Protein AF-A0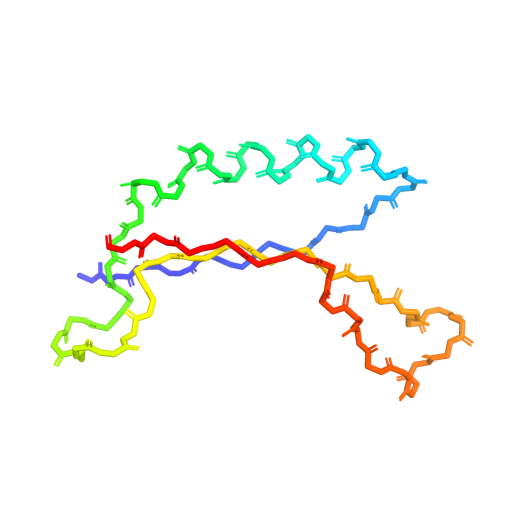A0F9HJW4-F1 (afdb_monomer_lite)

pLDDT: mean 77.51, std 9.9, range [52.75, 91.94]

Foldseek 3Di:
DDDDDDDDDDDPDPVVVVVVQVVVVVCQVVFAQPDPPDPPGFSDKDWDWADPCVPDVVDDTHTPDMDTDD

Secondary structure (DSSP, 8-state):
-----------SSHHHHHHHHHHHHHHGGG---SSTT-TTS-S-EEEEEE--TTT-TTSPPEEEEEEE--

Radius of gyration: 14.16 Å; chains: 1; bounding box: 33×23×38 Å

Sequence (70 aa):
MFYRTRIDLAFTTQADALKAREKALAMLPEAVTINPNTPQEERGFITVERCFHDEDPSLDCLVIEHHQTT

Structure (mmCIF, N/CA/C/O backbone):
data_AF-A0A0F9HJW4-F1
#
_entry.id   AF-A0A0F9HJW4-F1
#
loop_
_atom_site.group_PDB
_atom_site.id
_atom_site.type_symbol
_atom_site.label_atom_id
_atom_site.label_alt_id
_atom_site.label_comp_id
_atom_site.label_asym_id
_atom_site.label_entity_id
_atom_site.label_seq_id
_atom_site.pdbx_PDB_ins_code
_atom_site.Cartn_x
_atom_site.Cartn_y
_atom_site.Cartn_z
_atom_site.occupancy
_atom_site.B_iso_or_equiv
_atom_site.auth_seq_id
_atom_site.auth_comp_id
_atom_site.auth_asym_id
_atom_site.auth_atom_id
_atom_site.pdbx_PDB_model_num
ATOM 1 N N . MET A 1 1 ? -18.552 -8.397 12.834 1.00 65.56 1 MET A N 1
ATOM 2 C CA . MET A 1 1 ? -17.661 -9.275 12.048 1.00 65.56 1 MET A CA 1
ATOM 3 C C . MET A 1 1 ? -16.803 -8.371 11.188 1.00 65.56 1 MET A C 1
ATOM 5 O O . MET A 1 1 ? -17.369 -7.486 10.559 1.00 65.56 1 MET A O 1
ATOM 9 N N . PHE A 1 2 ? -15.484 -8.535 11.233 1.00 66.25 2 PHE A N 1
ATOM 10 C CA . PHE A 1 2 ? -14.543 -7.749 10.433 1.00 66.25 2 PHE A CA 1
ATOM 11 C C . PHE A 1 2 ? -14.138 -8.551 9.198 1.00 66.25 2 PHE A C 1
ATOM 13 O O . PHE A 1 2 ? -14.065 -9.779 9.258 1.00 66.25 2 PHE A O 1
ATOM 20 N N . TYR A 1 3 ? -13.910 -7.861 8.084 1.00 68.19 3 TYR A N 1
ATOM 21 C CA . TYR A 1 3 ? -13.519 -8.464 6.814 1.00 68.19 3 TYR A CA 1
ATOM 22 C C . TYR A 1 3 ? -12.182 -7.875 6.377 1.00 68.19 3 TYR A C 1
ATOM 24 O O . TYR A 1 3 ? -11.961 -6.675 6.523 1.00 68.19 3 TYR A O 1
ATOM 32 N N . ARG A 1 4 ? -11.300 -8.721 5.838 1.00 72.88 4 ARG A N 1
ATOM 33 C CA . ARG A 1 4 ? -9.995 -8.315 5.311 1.00 72.88 4 ARG A CA 1
ATOM 34 C C . ARG A 1 4 ? -9.924 -8.617 3.821 1.00 72.88 4 ARG A C 1
ATOM 36 O O . ARG A 1 4 ? -10.267 -9.718 3.399 1.00 72.88 4 ARG A O 1
ATOM 43 N N . THR A 1 5 ? -9.389 -7.667 3.065 1.00 72.12 5 THR A N 1
ATOM 44 C CA . THR A 1 5 ? -9.109 -7.811 1.635 1.00 72.12 5 THR A CA 1
ATOM 45 C C . THR A 1 5 ? -7.604 -7.684 1.406 1.00 72.12 5 THR A C 1
ATOM 47 O O . THR A 1 5 ? -6.979 -6.764 1.929 1.00 72.12 5 THR A O 1
ATOM 50 N N . ARG A 1 6 ? -7.014 -8.605 0.633 1.00 79.12 6 ARG A N 1
ATOM 51 C CA . ARG A 1 6 ? -5.646 -8.503 0.100 1.00 79.12 6 ARG A CA 1
ATOM 52 C C . ARG A 1 6 ? -5.747 -8.452 -1.417 1.00 79.12 6 ARG A C 1
ATOM 54 O O . ARG A 1 6 ? -6.390 -9.318 -2.003 1.00 79.12 6 ARG A O 1
ATOM 61 N N . ILE A 1 7 ? -5.124 -7.452 -2.026 1.00 79.19 7 ILE A N 1
ATOM 62 C CA . ILE A 1 7 ? -5.086 -7.293 -3.478 1.00 79.19 7 ILE A CA 1
ATOM 63 C C . ILE A 1 7 ? -3.622 -7.363 -3.900 1.00 79.19 7 ILE A C 1
ATOM 65 O O . ILE A 1 7 ? -2.802 -6.615 -3.376 1.00 79.19 7 ILE A O 1
ATOM 69 N N . ASP A 1 8 ? -3.314 -8.287 -4.803 1.00 83.88 8 ASP A N 1
ATOM 70 C CA . ASP A 1 8 ? -1.991 -8.472 -5.395 1.00 83.88 8 ASP A CA 1
ATOM 71 C C . ASP A 1 8 ? -2.070 -8.061 -6.870 1.00 83.88 8 ASP A C 1
ATOM 73 O O . ASP A 1 8 ? -2.931 -8.556 -7.602 1.00 83.88 8 ASP A O 1
ATOM 77 N N . LEU A 1 9 ? -1.257 -7.085 -7.273 1.00 83.62 9 LEU A N 1
ATOM 78 C CA . LEU A 1 9 ? -1.310 -6.455 -8.592 1.00 83.62 9 LEU A CA 1
ATOM 79 C C . LEU A 1 9 ? 0.109 -6.264 -9.126 1.00 83.62 9 LEU A C 1
ATOM 81 O O . LEU A 1 9 ? 0.941 -5.631 -8.478 1.00 83.62 9 LEU A O 1
ATOM 85 N N . ALA A 1 10 ? 0.348 -6.730 -10.349 1.00 86.12 10 ALA A N 1
ATOM 86 C CA . ALA A 1 10 ? 1.580 -6.477 -11.085 1.00 86.12 10 ALA A CA 1
ATOM 87 C C . ALA A 1 10 ? 1.364 -5.358 -12.115 1.00 86.12 10 ALA A C 1
ATOM 89 O O . ALA A 1 10 ? 0.374 -5.357 -12.850 1.00 86.12 10 ALA A O 1
ATOM 90 N N . PHE A 1 11 ? 2.306 -4.418 -12.189 1.00 86.56 11 PHE A N 1
ATOM 91 C CA . PHE A 1 11 ? 2.265 -3.294 -13.124 1.00 86.56 11 PHE A CA 1
ATOM 92 C C . PHE A 1 11 ? 3.529 -3.264 -13.974 1.00 86.56 11 PHE A C 1
ATOM 94 O O . PHE A 1 11 ? 4.630 -3.480 -13.476 1.00 86.56 11 PHE A O 1
ATOM 101 N N . THR A 1 12 ? 3.384 -2.920 -15.251 1.00 89.00 12 THR A N 1
ATOM 102 C CA . THR A 1 12 ? 4.519 -2.741 -16.169 1.00 89.00 12 THR A CA 1
ATOM 103 C C . THR A 1 12 ? 5.193 -1.376 -16.019 1.00 89.00 12 THR A C 1
ATOM 105 O O . THR A 1 12 ? 6.267 -1.162 -16.575 1.00 89.00 12 THR A O 1
ATOM 108 N N . THR A 1 13 ? 4.574 -0.431 -15.297 1.00 88.69 13 THR A N 1
ATOM 109 C CA . THR A 1 13 ? 5.135 0.901 -15.038 1.00 88.69 13 THR A CA 1
ATOM 110 C C . THR A 1 13 ? 4.988 1.298 -13.570 1.00 88.69 13 THR A C 1
ATOM 112 O O . THR A 1 13 ? 3.977 1.014 -12.924 1.00 88.69 13 THR A O 1
ATOM 115 N N . GLN A 1 14 ? 5.980 2.027 -13.051 1.00 86.25 14 GLN A N 1
ATOM 116 C CA . GLN A 1 14 ? 5.937 2.577 -11.693 1.00 86.25 14 GLN A CA 1
ATOM 117 C C . GLN A 1 14 ? 4.779 3.572 -11.510 1.00 86.25 14 GLN A C 1
ATOM 119 O O . GLN A 1 14 ? 4.167 3.620 -10.447 1.00 86.25 14 GLN A O 1
ATOM 124 N N . ALA A 1 15 ? 4.447 4.352 -12.544 1.00 90.06 15 ALA A N 1
ATOM 125 C CA . ALA A 1 15 ? 3.384 5.352 -12.475 1.00 90.06 15 ALA A CA 1
ATOM 126 C C . ALA A 1 15 ? 2.004 4.725 -12.215 1.00 90.06 15 ALA A C 1
ATOM 128 O O . ALA A 1 15 ? 1.210 5.282 -11.459 1.00 90.06 15 ALA A O 1
ATOM 129 N N . ASP A 1 16 ? 1.712 3.565 -12.805 1.00 90.25 16 ASP A N 1
ATOM 130 C CA . ASP A 1 16 ? 0.420 2.903 -12.604 1.00 90.25 16 ASP A CA 1
ATOM 131 C C . ASP A 1 16 ? 0.332 2.203 -11.244 1.00 90.25 16 ASP A C 1
ATOM 133 O O . ASP A 1 16 ? -0.717 2.274 -10.597 1.00 90.25 16 ASP A O 1
ATOM 137 N N . ALA A 1 17 ? 1.445 1.642 -10.755 1.00 88.50 17 ALA A N 1
ATOM 138 C CA . ALA A 1 17 ? 1.540 1.144 -9.383 1.00 88.50 17 ALA A CA 1
ATOM 139 C C . ALA A 1 17 ? 1.256 2.261 -8.359 1.00 88.50 17 ALA A C 1
ATOM 141 O O . ALA A 1 17 ? 0.488 2.068 -7.415 1.00 88.50 17 ALA A O 1
ATOM 142 N N . LEU A 1 18 ? 1.802 3.462 -8.588 1.00 86.50 18 LEU A N 1
ATOM 143 C CA . LEU A 1 18 ? 1.554 4.628 -7.736 1.00 86.50 18 LEU A CA 1
ATOM 144 C C . LEU A 1 18 ? 0.087 5.087 -7.776 1.00 86.50 18 LEU A C 1
ATOM 146 O O . LEU A 1 18 ? -0.489 5.332 -6.721 1.00 86.50 18 LEU A O 1
ATOM 150 N N . LYS A 1 19 ? -0.566 5.118 -8.946 1.00 91.94 19 LYS A N 1
ATOM 151 C CA . LYS A 1 19 ? -2.008 5.439 -9.036 1.00 91.94 19 LYS A CA 1
ATOM 152 C C . LYS A 1 19 ? -2.881 4.435 -8.280 1.00 91.94 19 LYS A C 1
ATOM 154 O O . LYS A 1 19 ? -3.872 4.818 -7.659 1.00 91.94 19 LYS A O 1
ATOM 159 N N . ALA A 1 20 ? -2.561 3.142 -8.361 1.00 89.19 20 ALA A N 1
ATOM 160 C CA . ALA A 1 20 ? -3.290 2.112 -7.622 1.00 89.19 20 ALA A CA 1
ATOM 161 C C . ALA A 1 20 ? -3.120 2.294 -6.108 1.00 89.19 20 ALA A C 1
ATOM 163 O O . ALA A 1 20 ? -4.099 2.218 -5.363 1.00 89.19 20 ALA A O 1
ATOM 164 N N . ARG A 1 21 ? -1.902 2.629 -5.669 1.00 86.56 21 ARG A N 1
ATOM 165 C CA . ARG A 1 21 ? -1.607 2.974 -4.278 1.00 86.56 21 ARG A CA 1
ATOM 166 C C . ARG A 1 21 ? -2.398 4.197 -3.808 1.00 86.56 21 ARG A C 1
ATOM 168 O O . ARG A 1 21 ? -2.996 4.131 -2.743 1.00 86.56 21 ARG A O 1
ATOM 175 N N . GLU A 1 22 ? -2.444 5.284 -4.576 1.00 89.94 22 GLU A N 1
ATOM 176 C CA . GLU A 1 22 ? -3.214 6.491 -4.223 1.00 89.94 22 GLU A CA 1
ATOM 177 C C . GLU A 1 22 ? -4.702 6.186 -4.015 1.00 89.94 22 GLU A C 1
ATOM 179 O O . GLU A 1 22 ? -5.306 6.639 -3.042 1.00 89.94 22 GLU A O 1
ATOM 184 N N . LYS A 1 23 ? -5.290 5.359 -4.889 1.00 87.81 23 LYS A N 1
ATOM 185 C CA . LYS A 1 23 ? -6.677 4.901 -4.730 1.00 87.81 23 LYS A CA 1
ATOM 186 C C . LYS A 1 23 ? -6.866 4.084 -3.460 1.00 87.81 23 LYS A C 1
ATOM 188 O O . LYS A 1 23 ? -7.837 4.299 -2.745 1.00 87.81 23 LYS A O 1
ATOM 193 N N . ALA A 1 24 ? -5.945 3.167 -3.176 1.00 85.88 24 ALA A N 1
ATOM 194 C CA . ALA A 1 24 ? -5.996 2.387 -1.949 1.00 85.88 24 ALA A CA 1
ATOM 195 C C . ALA A 1 24 ? -5.853 3.297 -0.713 1.00 85.88 24 ALA A C 1
ATOM 197 O O . ALA A 1 24 ? -6.584 3.120 0.259 1.00 85.88 24 ALA A O 1
ATOM 198 N N . LEU A 1 25 ? -4.972 4.306 -0.754 1.00 85.06 25 LEU A N 1
ATOM 199 C CA . LEU A 1 25 ? -4.757 5.252 0.349 1.00 85.06 25 LEU A CA 1
ATOM 200 C C . LEU A 1 25 ? -6.024 6.035 0.676 1.00 85.06 25 LEU A C 1
ATOM 202 O O . LEU A 1 25 ? -6.310 6.260 1.848 1.00 85.06 25 LEU A O 1
ATOM 206 N N . ALA A 1 26 ? -6.809 6.395 -0.339 1.00 86.25 26 ALA A N 1
ATOM 207 C CA . ALA A 1 26 ? -8.095 7.054 -0.141 1.00 86.25 26 ALA A CA 1
ATOM 208 C C . ALA A 1 26 ? -9.107 6.183 0.629 1.00 86.25 26 ALA A C 1
ATOM 210 O O . ALA A 1 26 ? -9.989 6.729 1.282 1.00 86.25 26 ALA A O 1
ATOM 211 N N . MET A 1 27 ? -8.962 4.854 0.591 1.00 82.19 27 MET A N 1
ATOM 212 C CA . MET A 1 27 ? -9.828 3.908 1.306 1.00 82.19 27 MET A CA 1
ATOM 213 C C . MET A 1 27 ? -9.330 3.598 2.727 1.00 82.19 27 MET A C 1
ATOM 215 O O . MET A 1 27 ? -10.085 3.058 3.533 1.00 82.19 27 MET A O 1
ATOM 219 N N . LEU A 1 28 ? -8.074 3.926 3.062 1.00 78.75 28 LEU A N 1
ATOM 220 C CA . LEU A 1 28 ? -7.487 3.612 4.373 1.00 78.75 28 LEU A CA 1
ATOM 221 C C . LEU A 1 28 ? -8.259 4.205 5.568 1.00 78.75 28 LEU A C 1
ATOM 223 O O . LEU A 1 28 ? -8.368 3.515 6.579 1.00 78.75 28 LEU A O 1
ATOM 227 N N . PRO A 1 29 ? -8.814 5.435 5.497 1.00 78.75 29 PRO A N 1
ATOM 228 C CA . PRO A 1 29 ? -9.621 6.000 6.581 1.00 78.75 29 PRO A CA 1
ATOM 229 C C . PRO A 1 29 ? -10.923 5.240 6.868 1.00 78.75 29 PRO A C 1
ATOM 231 O O . PRO A 1 29 ? -11.488 5.395 7.947 1.00 78.75 29 PRO A O 1
ATOM 234 N N . GLU A 1 30 ? -11.414 4.441 5.916 1.00 78.56 30 GLU A N 1
ATOM 235 C CA . GLU A 1 30 ? -12.609 3.605 6.088 1.00 78.56 30 GLU A CA 1
ATOM 236 C C . GLU A 1 30 ? -12.283 2.260 6.754 1.00 78.56 30 GLU A C 1
ATOM 238 O O . GLU A 1 30 ? -13.187 1.539 7.187 1.00 78.56 30 GLU A O 1
ATOM 243 N N . ALA A 1 31 ? -10.996 1.907 6.847 1.00 74.69 31 ALA A N 1
ATOM 244 C CA . ALA A 1 31 ? -10.558 0.699 7.522 1.00 74.69 31 ALA A CA 1
ATOM 245 C C . ALA A 1 31 ? -10.778 0.815 9.037 1.00 74.69 31 ALA A C 1
ATOM 247 O O . ALA A 1 31 ? -10.517 1.839 9.669 1.00 74.69 31 ALA A O 1
ATOM 248 N N . VAL A 1 32 ? -11.241 -0.281 9.627 1.00 69.56 32 VAL A N 1
ATOM 249 C CA . VAL A 1 32 ? -11.410 -0.443 11.072 1.00 69.56 32 VAL A CA 1
ATOM 250 C C . VAL A 1 32 ? -10.475 -1.544 11.553 1.00 69.56 32 VAL A C 1
ATOM 252 O O . VAL A 1 32 ? -10.126 -2.438 10.783 1.00 69.56 32 VAL A O 1
ATOM 255 N N . THR A 1 33 ? -10.089 -1.490 12.827 1.00 62.94 33 THR A N 1
ATOM 256 C CA . THR A 1 33 ? -9.144 -2.434 13.433 1.00 62.94 33 THR A CA 1
ATOM 257 C C . THR A 1 33 ? -9.506 -3.884 13.117 1.00 62.94 33 THR A C 1
ATOM 259 O O . THR A 1 33 ? -10.641 -4.314 13.334 1.00 62.94 33 THR A O 1
ATOM 262 N N . ILE A 1 34 ? -8.527 -4.635 12.611 1.00 6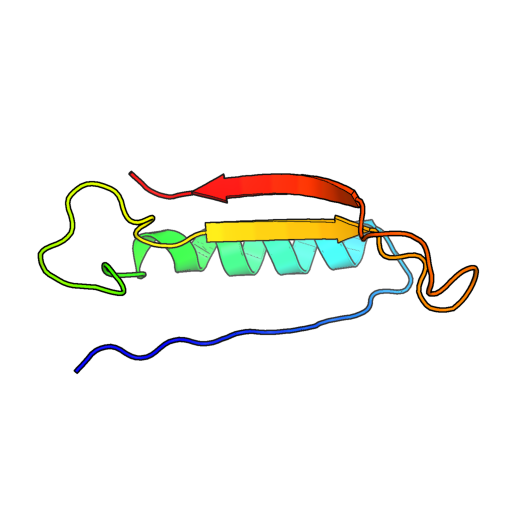1.84 34 ILE A N 1
ATOM 263 C CA . ILE A 1 34 ? -8.704 -6.021 12.165 1.00 61.84 34 ILE A CA 1
ATOM 264 C C . ILE A 1 34 ? -8.924 -6.944 13.374 1.00 61.84 34 ILE A C 1
ATOM 266 O O . ILE A 1 34 ? -9.730 -7.875 13.295 1.00 61.84 34 ILE A O 1
ATOM 270 N N . ASN A 1 35 ? -8.296 -6.633 14.512 1.00 60.12 35 ASN A N 1
ATOM 271 C CA . ASN A 1 35 ? -8.514 -7.304 15.783 1.00 60.12 35 ASN A CA 1
ATOM 272 C C . ASN A 1 35 ? -9.023 -6.312 16.850 1.00 60.12 35 ASN A C 1
ATOM 274 O O . ASN A 1 35 ? -8.246 -5.546 17.435 1.00 60.12 35 ASN A O 1
ATOM 278 N N . PRO A 1 36 ? -10.338 -6.276 17.131 1.00 52.75 36 PRO A N 1
ATOM 279 C CA . PRO A 1 36 ? -10.834 -5.500 18.260 1.00 52.75 36 PRO A CA 1
ATOM 280 C C . PRO A 1 36 ? -10.141 -6.016 19.533 1.00 52.75 36 PRO A C 1
ATOM 282 O O . PRO A 1 36 ? -10.178 -7.214 19.808 1.00 52.75 36 PRO A O 1
ATOM 285 N N . ASN A 1 37 ? -9.556 -5.112 20.326 1.00 52.94 37 ASN A N 1
ATOM 286 C CA . ASN A 1 37 ? -8.936 -5.346 21.647 1.00 52.94 37 ASN A CA 1
ATOM 287 C C . ASN A 1 37 ? -7.415 -5.597 21.710 1.00 52.94 37 ASN A C 1
ATOM 289 O O . ASN A 1 37 ? -6.911 -5.830 22.809 1.00 52.94 37 ASN A O 1
ATOM 293 N N . THR A 1 38 ? -6.654 -5.477 20.618 1.00 60.41 38 THR A N 1
ATOM 294 C CA . THR A 1 38 ? -5.179 -5.415 20.702 1.00 60.41 38 THR A CA 1
ATOM 295 C C . THR A 1 38 ? -4.672 -3.980 20.515 1.00 60.41 38 THR A C 1
ATOM 297 O O . THR A 1 38 ? -4.878 -3.405 19.450 1.00 60.41 38 THR A O 1
ATOM 300 N N . PRO A 1 39 ? -3.985 -3.380 21.506 1.00 58.56 39 PRO A N 1
ATOM 301 C CA . PRO A 1 39 ? -3.553 -1.977 21.451 1.00 58.56 39 PRO A CA 1
ATOM 302 C C . PRO A 1 39 ? -2.371 -1.702 20.501 1.00 58.56 39 PRO A C 1
ATOM 304 O O . PRO A 1 39 ? -1.909 -0.569 20.434 1.00 58.56 39 PRO A O 1
ATOM 307 N N . GLN A 1 40 ? -1.854 -2.719 19.806 1.00 61.44 40 GLN A N 1
ATOM 308 C CA . GLN A 1 40 ? -0.613 -2.659 19.017 1.00 61.44 40 GLN A CA 1
ATOM 309 C C . GLN A 1 40 ? -0.807 -3.013 17.534 1.00 61.44 40 GLN A C 1
ATOM 311 O O . GLN A 1 40 ? 0.179 -3.103 16.812 1.00 61.44 40 GLN A O 1
ATOM 316 N N . GLU A 1 41 ? -2.038 -3.255 17.077 1.00 65.38 41 GLU A N 1
ATOM 317 C CA . GLU A 1 41 ? -2.278 -3.684 15.695 1.00 65.38 41 GLU A CA 1
ATOM 318 C C . GLU A 1 41 ? -2.640 -2.501 14.786 1.00 65.38 41 GLU A C 1
ATOM 320 O O . GLU A 1 41 ? -3.415 -1.619 15.167 1.00 65.38 41 GLU A O 1
ATOM 325 N N . GLU A 1 42 ? -2.079 -2.493 13.576 1.00 65.50 42 GLU A N 1
ATOM 326 C CA . GLU A 1 42 ? -2.348 -1.482 12.555 1.00 65.50 42 GLU A CA 1
ATOM 327 C C . GLU A 1 42 ? -3.823 -1.534 12.119 1.00 65.50 42 GLU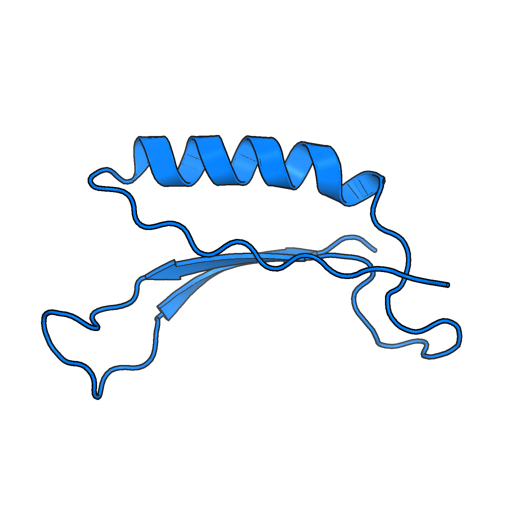 A C 1
ATOM 329 O O . GLU A 1 42 ? -4.348 -2.590 11.756 1.00 65.50 42 GLU A O 1
ATOM 334 N N . ARG A 1 43 ? -4.511 -0.381 12.135 1.00 68.06 43 ARG A N 1
ATOM 335 C CA . ARG A 1 43 ? -5.933 -0.271 11.743 1.00 68.06 43 ARG A CA 1
ATOM 336 C C . ARG A 1 43 ? -6.154 -0.580 10.264 1.00 68.06 43 ARG A C 1
ATOM 338 O O . ARG A 1 43 ? -7.180 -1.134 9.883 1.00 68.06 43 ARG A O 1
ATOM 345 N N . GLY A 1 44 ? -5.171 -0.227 9.451 1.00 71.62 44 GLY A N 1
ATOM 346 C CA . GLY A 1 44 ? -5.096 -0.480 8.027 1.00 71.62 44 GLY A CA 1
ATOM 347 C C . GLY A 1 44 ? -3.742 -0.008 7.527 1.00 71.62 44 GLY A C 1
ATOM 348 O O . GLY A 1 44 ? -3.205 0.984 8.023 1.00 71.62 44 GLY A O 1
ATOM 349 N N . PHE A 1 45 ? -3.189 -0.724 6.553 1.00 79.81 45 PHE A N 1
ATOM 350 C CA . PHE A 1 45 ? -1.918 -0.361 5.952 1.00 79.81 45 PHE A CA 1
ATOM 351 C C . PHE A 1 45 ? -1.920 -0.592 4.445 1.00 79.81 45 PHE A C 1
ATOM 353 O O . PHE A 1 45 ? -2.642 -1.444 3.923 1.00 79.81 45 PHE A O 1
ATOM 360 N N . ILE A 1 46 ? -1.075 0.159 3.749 1.00 79.06 46 ILE A N 1
ATOM 361 C CA . ILE A 1 46 ? -0.719 -0.061 2.351 1.00 79.06 46 ILE A CA 1
ATOM 362 C C . ILE A 1 46 ? 0.789 -0.143 2.270 1.00 79.06 46 ILE A C 1
ATOM 364 O O . ILE A 1 46 ? 1.493 0.769 2.700 1.00 79.06 46 ILE A O 1
ATOM 368 N N . THR A 1 47 ? 1.266 -1.229 1.675 1.00 81.81 47 THR A N 1
ATOM 369 C CA . THR A 1 47 ? 2.686 -1.439 1.409 1.00 81.81 47 THR A CA 1
ATOM 370 C C . THR A 1 47 ? 2.888 -1.527 -0.094 1.00 81.81 47 THR A C 1
ATOM 372 O O . THR A 1 47 ? 2.103 -2.171 -0.788 1.00 81.81 47 THR A O 1
ATOM 375 N N . VAL A 1 48 ? 3.923 -0.858 -0.595 1.00 75.62 48 VAL A N 1
ATOM 376 C CA . VAL A 1 48 ? 4.432 -1.059 -1.949 1.00 75.62 48 VAL A CA 1
ATOM 377 C C . VAL A 1 48 ? 5.740 -1.813 -1.845 1.00 75.62 48 VAL A C 1
ATOM 379 O O . VAL A 1 48 ? 6.682 -1.363 -1.190 1.00 75.62 48 VAL A O 1
ATOM 382 N N . GLU A 1 49 ? 5.791 -2.949 -2.522 1.00 84.56 49 GLU A N 1
ATOM 383 C CA . GLU A 1 49 ? 6.943 -3.833 -2.543 1.00 84.56 49 GLU A CA 1
ATOM 384 C C . GLU A 1 49 ? 7.447 -3.976 -3.978 1.00 84.56 49 GLU A C 1
ATOM 386 O O . GLU A 1 49 ? 6.666 -3.981 -4.932 1.00 84.56 49 GLU A O 1
ATOM 391 N N . ARG A 1 50 ? 8.765 -4.089 -4.140 1.00 80.69 50 ARG A N 1
ATOM 392 C CA . ARG A 1 50 ? 9.389 -4.493 -5.399 1.00 80.69 50 ARG A CA 1
ATOM 393 C C . ARG A 1 50 ? 9.905 -5.909 -5.251 1.00 80.69 50 ARG A C 1
ATOM 395 O O . ARG A 1 50 ? 10.898 -6.134 -4.563 1.00 80.69 50 ARG A O 1
ATOM 402 N N . CYS A 1 51 ? 9.228 -6.829 -5.918 1.00 81.75 51 CYS A N 1
ATOM 403 C CA . CYS A 1 51 ? 9.595 -8.233 -5.966 1.00 81.75 51 CYS A CA 1
ATOM 404 C C . CYS A 1 51 ? 10.354 -8.535 -7.260 1.00 81.75 51 CYS A C 1
ATOM 406 O O . CYS A 1 51 ? 10.016 -8.003 -8.316 1.00 81.75 51 CYS A O 1
ATOM 408 N N . PHE A 1 52 ? 11.345 -9.419 -7.174 1.00 81.12 52 PHE A N 1
ATOM 409 C CA . PHE A 1 52 ? 12.144 -9.881 -8.311 1.00 81.12 52 PHE A CA 1
ATOM 410 C C . PHE A 1 52 ? 11.834 -11.340 -8.661 1.00 81.12 52 PHE A C 1
ATOM 412 O O . PHE A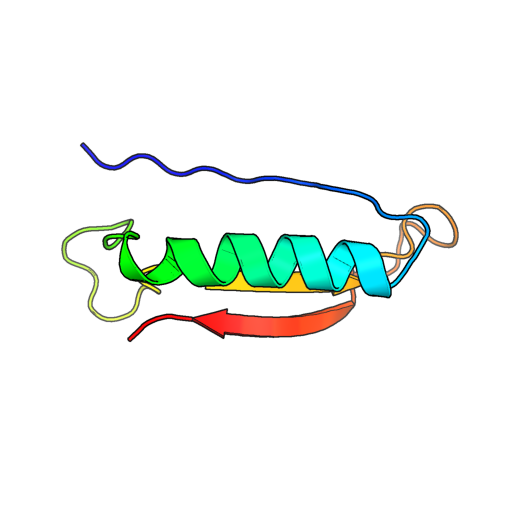 1 52 ? 12.702 -12.050 -9.146 1.00 81.12 52 PHE A O 1
ATOM 419 N N . HIS A 1 53 ? 10.604 -11.805 -8.411 1.00 73.00 53 HIS A N 1
ATOM 420 C CA . HIS A 1 53 ? 10.248 -13.229 -8.502 1.00 73.00 53 HIS A CA 1
ATOM 421 C C . HIS A 1 53 ? 10.571 -13.877 -9.859 1.00 73.00 53 HIS A C 1
ATOM 423 O O . HIS A 1 53 ? 10.869 -15.068 -9.896 1.00 73.00 53 HIS A O 1
ATOM 429 N N . ASP A 1 54 ? 10.546 -13.103 -10.948 1.00 70.69 54 ASP A N 1
ATOM 430 C CA . ASP A 1 54 ? 10.873 -13.584 -12.296 1.00 70.69 54 ASP A CA 1
ATOM 431 C C . ASP A 1 54 ? 12.385 -13.567 -12.608 1.00 70.69 54 ASP A C 1
ATOM 433 O O . ASP A 1 54 ? 12.833 -14.264 -13.516 1.00 70.69 54 ASP A O 1
ATOM 437 N N . GLU A 1 55 ? 13.180 -12.782 -11.874 1.00 76.88 55 GLU A N 1
ATOM 438 C CA . GLU A 1 55 ? 14.631 -12.639 -12.071 1.00 76.88 55 GLU A CA 1
ATOM 439 C C . GLU A 1 55 ? 15.418 -13.525 -11.095 1.00 76.88 55 GLU A C 1
ATOM 441 O O . GLU A 1 55 ? 16.347 -14.227 -11.497 1.00 76.88 55 GLU A O 1
ATOM 446 N N . ASP A 1 56 ? 15.022 -13.514 -9.821 1.00 75.50 56 ASP A N 1
ATOM 447 C CA . ASP A 1 56 ? 15.555 -14.363 -8.763 1.00 75.50 56 ASP A CA 1
ATOM 448 C C . ASP A 1 56 ? 14.488 -14.580 -7.667 1.00 75.50 56 ASP A C 1
ATOM 450 O O . ASP A 1 56 ? 14.272 -13.713 -6.814 1.00 75.50 56 ASP A O 1
ATOM 454 N N . PRO A 1 57 ? 13.815 -15.745 -7.649 1.00 75.56 57 PRO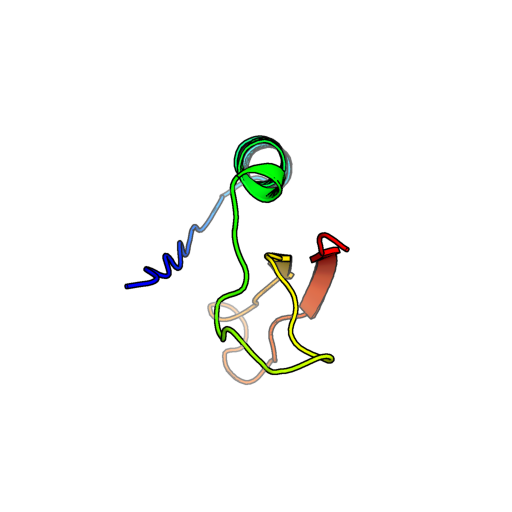 A N 1
ATOM 455 C CA . PRO A 1 57 ? 12.781 -16.053 -6.664 1.00 75.56 57 PRO A CA 1
ATOM 456 C C . PRO A 1 57 ? 13.325 -16.278 -5.245 1.00 75.56 57 PRO A C 1
ATOM 458 O O . PRO A 1 57 ? 12.531 -16.460 -4.325 1.00 75.56 57 PRO A O 1
ATOM 461 N N . SER A 1 58 ? 14.649 -16.300 -5.051 1.00 78.94 58 SER A N 1
ATOM 462 C CA . SER A 1 58 ? 15.263 -16.363 -3.720 1.00 78.94 58 SER A CA 1
ATOM 463 C C . SER A 1 58 ? 15.438 -14.990 -3.064 1.00 78.94 58 SER A C 1
ATOM 465 O O . SER A 1 58 ? 15.749 -14.925 -1.874 1.00 78.94 58 SER A O 1
ATOM 467 N N . LEU A 1 59 ? 15.226 -13.901 -3.813 1.00 76.94 59 LEU A N 1
ATOM 468 C CA . LEU A 1 59 ? 15.276 -12.545 -3.282 1.00 76.94 59 LEU A CA 1
ATOM 469 C C . LEU A 1 59 ? 13.940 -12.156 -2.652 1.00 76.94 59 LEU A C 1
ATOM 471 O O . LEU A 1 59 ? 12.895 -12.170 -3.305 1.00 76.94 59 LEU A O 1
ATOM 475 N N . ASP A 1 60 ? 14.005 -11.729 -1.393 1.00 82.50 60 ASP A N 1
ATOM 476 C CA . ASP A 1 60 ? 12.866 -11.138 -0.703 1.00 82.50 60 ASP A CA 1
ATOM 477 C C . ASP A 1 60 ? 12.391 -9.867 -1.424 1.00 82.50 60 ASP A C 1
ATOM 479 O O . ASP A 1 60 ? 13.186 -9.069 -1.938 1.00 82.50 60 ASP A O 1
ATOM 483 N N . CYS A 1 61 ? 11.075 -9.646 -1.430 1.00 85.12 61 CYS A N 1
ATOM 484 C CA . CYS A 1 61 ? 10.513 -8.394 -1.912 1.00 85.12 61 CYS A CA 1
ATOM 485 C C . CYS A 1 61 ? 11.027 -7.220 -1.068 1.00 85.12 61 CYS A C 1
ATOM 487 O O . CYS A 1 61 ? 10.941 -7.218 0.160 1.00 85.12 61 CYS A O 1
ATOM 489 N N . LEU A 1 62 ? 11.529 -6.182 -1.733 1.00 87.06 62 LEU A N 1
ATOM 490 C CA . LEU A 1 62 ? 11.977 -4.971 -1.060 1.00 87.06 62 LEU A CA 1
ATOM 491 C C . LEU A 1 62 ? 10.775 -4.071 -0.770 1.00 87.06 62 LEU A C 1
ATOM 493 O O . LEU A 1 62 ? 10.127 -3.597 -1.705 1.00 87.06 62 LEU A O 1
ATOM 497 N N . VAL A 1 63 ? 10.526 -3.766 0.503 1.00 87.94 63 VAL A N 1
ATOM 498 C CA . VAL A 1 63 ? 9.552 -2.736 0.888 1.00 87.94 63 VAL A CA 1
ATOM 499 C C . VAL A 1 63 ? 10.074 -1.374 0.433 1.00 87.94 63 VAL A C 1
ATOM 501 O O . VAL A 1 63 ? 11.076 -0.877 0.944 1.00 87.94 63 VAL A O 1
ATOM 504 N N . ILE A 1 64 ? 9.397 -0.771 -0.544 1.00 87.81 64 ILE A N 1
ATOM 505 C CA . ILE A 1 64 ? 9.703 0.583 -1.015 1.00 87.81 64 ILE A CA 1
ATOM 506 C C . ILE A 1 64 ? 9.062 1.604 -0.079 1.00 87.81 64 ILE A C 1
ATOM 508 O O . ILE A 1 64 ? 9.677 2.609 0.269 1.00 87.81 64 ILE A O 1
ATOM 512 N N . GLU A 1 65 ? 7.810 1.366 0.306 1.00 82.06 65 GLU A N 1
ATOM 513 C CA . GLU A 1 65 ? 7.025 2.332 1.061 1.00 82.06 65 GLU A CA 1
ATOM 514 C C . GLU A 1 65 ? 5.936 1.621 1.866 1.00 82.0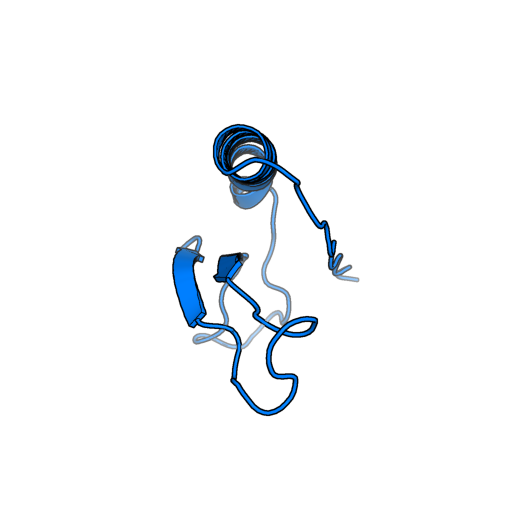6 65 GLU A C 1
ATOM 516 O O . GLU A 1 65 ? 5.288 0.703 1.365 1.00 82.06 65 GLU A O 1
ATOM 521 N N . HIS A 1 66 ? 5.707 2.069 3.099 1.00 83.12 66 HIS A N 1
ATOM 522 C CA . HIS A 1 66 ? 4.686 1.529 3.992 1.00 83.12 66 HIS A CA 1
ATOM 523 C C . HIS A 1 66 ? 3.909 2.684 4.634 1.00 83.12 66 HIS A C 1
ATOM 525 O O . HIS A 1 66 ? 4.507 3.639 5.126 1.00 83.12 66 HIS A O 1
ATOM 531 N N . HIS A 1 67 ? 2.580 2.639 4.562 1.00 81.56 67 HIS A N 1
ATOM 532 C CA . HIS A 1 67 ? 1.668 3.649 5.104 1.00 81.56 67 HIS A CA 1
ATOM 533 C C . HIS A 1 67 ? 0.645 2.977 6.008 1.00 81.56 67 HIS A C 1
ATOM 535 O O . HIS A 1 67 ? -0.015 2.046 5.562 1.00 81.56 67 HIS A O 1
ATOM 541 N N . GLN A 1 68 ? 0.473 3.497 7.221 1.00 79.94 68 GLN A N 1
ATOM 542 C CA . GLN A 1 68 ? -0.471 2.996 8.224 1.00 79.94 68 GLN A CA 1
ATOM 543 C C . GLN A 1 68 ? -1.357 4.129 8.759 1.00 79.94 68 GLN A C 1
ATOM 545 O O . GLN A 1 68 ? -0.920 5.282 8.818 1.00 79.94 68 GLN A O 1
ATOM 550 N N . THR A 1 69 ? -2.590 3.814 9.159 1.00 67.19 69 THR A N 1
ATOM 551 C CA . THR A 1 69 ? -3.475 4.739 9.889 1.00 67.19 69 THR A CA 1
ATOM 552 C C . THR A 1 69 ? -3.361 4.544 11.401 1.00 67.19 69 THR A C 1
ATOM 554 O O . THR A 1 69 ? -3.421 3.419 11.899 1.00 67.19 69 THR A O 1
ATOM 557 N N . THR A 1 70 ? -3.214 5.657 12.128 1.00 60.03 70 THR A N 1
ATOM 558 C CA . THR A 1 70 ? -3.239 5.731 13.600 1.00 60.03 70 THR A CA 1
ATOM 559 C C . THR A 1 70 ? -4.643 5.693 14.188 1.00 60.03 70 THR A C 1
ATOM 561 O O . THR A 1 70 ? -5.630 6.062 13.509 1.00 60.03 70 THR A O 1
#

Organism: NCBI:txid412755